Protein AF-A0A7S1SPG4-F1 (afdb_monomer)

Radius of gyration: 19.51 Å; Cα contacts (8 Å, |Δi|>4): 165; chains: 1; bounding box: 42×39×50 Å

Sequence (145 aa):
GVLGVSCPYGDEYWMGERERGAFWWLKNAGYIAVGISSFEHFPSEIINPHDGRHVHYNPDDWPLYEALDGFLHCFRDPDYYLPKAVPRVLISESDFVSWETLGAKVLPPEEKKWDFLYVNNGNAWNDYNRNWTVAKECIKNMMDM

pLDDT: mean 87.14, std 7.64, range [57.88, 97.62]

Nearest PDB structures (foldseek):
  3stg-assembly1_D  TM=3.205E-01  e=9.014E-01  Neisseria meningitidis MC58
  1xjg-assembly1_A  TM=4.300E-01  e=6.138E+00  Thermotoga maritima
  7qw4-assembly18_R  TM=1.976E-01  e=1.530E+00  Paracoccus denitrificans PD1222

Organism: NCBI:txid63592

Solvent-accessible surface area (backbone atoms only — not comparable to full-atom values): 8967 Å² total; per-residue (Å²): 101,79,42,81,45,46,60,70,69,52,83,54,64,77,55,21,54,48,52,54,50,49,50,54,52,42,44,74,72,66,31,47,35,35,35,35,42,76,42,89,44,32,80,27,65,47,83,57,90,68,58,86,68,41,37,80,82,45,68,80,49,51,65,57,60,59,66,26,69,25,35,34,24,69,64,93,61,50,78,81,43,44,60,87,88,40,51,70,46,88,44,71,100,60,88,90,62,59,53,73,80,71,66,60,72,87,69,78,89,69,82,85,86,68,97,74,86,83,92,68,94,54,61,71,51,43,34,58,78,66,40,39,74,59,50,52,55,53,50,51,58,63,70,77,106

Structure (mmCIF, N/CA/C/O backbone):
data_AF-A0A7S1SPG4-F1
#
_entry.id   AF-A0A7S1SPG4-F1
#
loop_
_atom_site.group_PDB
_atom_site.id
_atom_site.type_symbol
_atom_site.label_atom_id
_atom_site.label_alt_id
_atom_site.label_comp_id
_atom_site.label_asym_id
_atom_site.label_entity_id
_atom_site.label_seq_id
_atom_site.pdbx_PDB_ins_code
_atom_site.Cartn_x
_atom_site.Cartn_y
_atom_site.Cartn_z
_atom_site.occupancy
_atom_site.B_iso_or_equiv
_atom_site.auth_seq_id
_atom_site.auth_comp_id
_atom_site.auth_asym_id
_atom_site.auth_atom_id
_atom_site.pdbx_PDB_model_num
ATOM 1 N N . GLY A 1 1 ? 5.078 -20.141 -8.972 1.00 89.19 1 GLY A N 1
ATOM 2 C CA . GLY A 1 1 ? 4.650 -19.746 -7.613 1.00 89.19 1 GLY A CA 1
ATOM 3 C C . GLY A 1 1 ? 4.035 -18.362 -7.664 1.00 89.19 1 GLY A C 1
ATOM 4 O O . GLY A 1 1 ? 3.841 -17.859 -8.767 1.00 89.19 1 GLY A O 1
ATOM 5 N N . VAL A 1 2 ? 3.745 -17.755 -6.512 1.00 91.12 2 VAL A N 1
ATOM 6 C CA . VAL A 1 2 ? 3.252 -16.368 -6.421 1.00 91.12 2 VAL A CA 1
ATOM 7 C C . VAL A 1 2 ? 4.325 -15.499 -5.765 1.00 91.12 2 VAL A C 1
ATOM 9 O O . VAL A 1 2 ? 4.932 -15.922 -4.785 1.00 91.12 2 VAL A O 1
ATOM 12 N N . LEU A 1 3 ? 4.566 -14.319 -6.328 1.00 92.44 3 LEU A N 1
ATOM 13 C CA . LEU A 1 3 ? 5.427 -13.266 -5.799 1.00 92.44 3 LEU A CA 1
ATOM 14 C C . LEU A 1 3 ? 4.532 -12.118 -5.321 1.00 92.44 3 LEU A C 1
ATOM 16 O O . LEU A 1 3 ? 3.790 -11.560 -6.123 1.00 92.44 3 LEU A O 1
ATOM 20 N N . GLY A 1 4 ? 4.595 -11.774 -4.037 1.00 90.75 4 GLY A N 1
ATOM 21 C CA . GLY A 1 4 ? 3.934 -10.584 -3.496 1.00 90.75 4 GLY A CA 1
ATOM 22 C C . GLY A 1 4 ? 4.874 -9.380 -3.521 1.00 90.75 4 GLY A C 1
ATOM 23 O O . GLY A 1 4 ? 6.033 -9.513 -3.131 1.00 90.75 4 GLY A O 1
ATOM 24 N N . VAL A 1 5 ? 4.382 -8.221 -3.960 1.00 89.56 5 VAL A N 1
ATOM 25 C CA . VAL A 1 5 ? 5.111 -6.941 -3.948 1.00 89.56 5 VAL A CA 1
ATOM 26 C C . VAL A 1 5 ? 4.292 -5.927 -3.152 1.00 89.56 5 VAL A C 1
ATOM 28 O O . VAL A 1 5 ? 3.218 -5.540 -3.600 1.00 89.56 5 VAL A O 1
ATOM 31 N N . SER A 1 6 ? 4.758 -5.521 -1.968 1.00 85.44 6 SER A N 1
ATOM 32 C CA . SER A 1 6 ? 3.932 -4.784 -0.992 1.00 85.44 6 SER A CA 1
ATOM 33 C C . SER A 1 6 ? 4.456 -3.404 -0.581 1.00 85.44 6 SER A C 1
ATOM 35 O O . SER A 1 6 ? 3.820 -2.713 0.213 1.00 85.44 6 SER A O 1
ATOM 37 N N . CYS A 1 7 ? 5.620 -2.994 -1.077 1.00 79.62 7 CYS A N 1
ATOM 38 C CA . CYS A 1 7 ? 6.231 -1.706 -0.763 1.00 79.62 7 CYS A CA 1
ATOM 39 C C . CYS A 1 7 ? 7.114 -1.228 -1.923 1.00 79.62 7 CYS A C 1
ATOM 41 O O . CYS A 1 7 ? 7.470 -2.046 -2.780 1.00 79.62 7 CYS A O 1
ATOM 43 N N . PRO A 1 8 ? 7.497 0.065 -1.945 1.00 81.06 8 PRO A N 1
ATOM 44 C CA . PRO A 1 8 ? 8.525 0.539 -2.860 1.00 81.06 8 PRO A CA 1
ATOM 45 C C . PRO A 1 8 ? 9.821 -0.251 -2.669 1.00 81.06 8 PRO A C 1
ATOM 47 O O . PRO A 1 8 ? 10.106 -0.731 -1.564 1.00 81.06 8 PRO A O 1
ATOM 50 N N . TYR A 1 9 ? 10.597 -0.369 -3.742 1.00 79.69 9 TYR A N 1
ATOM 51 C CA . TYR A 1 9 ? 11.934 -0.946 -3.684 1.00 79.69 9 TYR A CA 1
ATOM 52 C C . TYR A 1 9 ? 12.862 -0.061 -2.845 1.00 79.69 9 TYR A C 1
ATOM 54 O O . TYR A 1 9 ? 12.645 1.145 -2.726 1.00 79.69 9 TYR A O 1
ATOM 62 N N . GLY A 1 10 ? 13.876 -0.661 -2.224 1.00 72.31 10 GLY A N 1
ATOM 63 C CA . GLY A 1 10 ? 14.791 0.064 -1.348 1.00 72.31 10 GLY A CA 1
ATOM 64 C C . GLY A 1 10 ? 15.531 1.195 -2.072 1.00 72.31 10 GLY A C 1
ATOM 65 O O . GLY A 1 10 ? 16.043 1.004 -3.176 1.00 72.31 10 GLY A O 1
ATOM 66 N N . ASP A 1 11 ? 15.653 2.352 -1.414 1.00 69.38 11 ASP A N 1
ATOM 67 C CA . ASP A 1 11 ? 16.362 3.524 -1.959 1.00 69.38 11 ASP A CA 1
ATOM 68 C C . ASP A 1 11 ? 17.889 3.349 -1.974 1.00 69.38 11 ASP A C 1
ATOM 70 O O . ASP A 1 11 ? 18.615 4.055 -2.677 1.00 69.38 11 ASP A O 1
ATOM 74 N N . GLU A 1 12 ? 18.413 2.393 -1.202 1.00 73.62 12 GLU A N 1
ATOM 75 C CA . GLU A 1 12 ? 19.820 2.018 -1.287 1.00 73.62 12 GLU A CA 1
ATOM 76 C C . GLU A 1 12 ? 20.086 1.361 -2.646 1.00 73.62 12 GLU A C 1
ATOM 78 O O . GLU A 1 12 ? 19.670 0.227 -2.875 1.00 73.62 12 GLU A O 1
ATOM 83 N N . TYR A 1 13 ? 20.821 2.054 -3.526 1.00 68.50 13 TYR A N 1
ATOM 84 C CA . TYR A 1 13 ? 21.059 1.658 -4.925 1.00 68.50 13 TYR A CA 1
ATOM 85 C C . TYR A 1 13 ? 21.307 0.151 -5.114 1.00 68.50 13 TYR A C 1
ATOM 87 O O . TYR A 1 13 ? 20.647 -0.508 -5.911 1.00 68.50 13 TYR A O 1
ATOM 95 N N . TRP A 1 14 ? 22.227 -0.432 -4.339 1.00 73.88 14 TRP A N 1
ATOM 96 C CA . TRP A 1 14 ? 22.564 -1.853 -4.463 1.00 73.88 14 TRP A CA 1
ATOM 97 C C . TRP A 1 14 ? 21.451 -2.803 -4.017 1.00 73.88 14 TRP A C 1
ATOM 99 O O . TRP A 1 14 ? 21.398 -3.929 -4.511 1.00 73.88 14 TRP A O 1
ATOM 109 N N . MET A 1 15 ? 20.609 -2.392 -3.069 1.00 78.31 15 MET A N 1
ATOM 110 C CA . MET A 1 15 ? 19.458 -3.178 -2.630 1.00 78.31 15 MET A CA 1
ATOM 111 C C . MET A 1 15 ? 18.323 -3.063 -3.645 1.00 78.31 15 MET A C 1
ATOM 113 O O . MET A 1 15 ? 17.875 -4.095 -4.139 1.00 78.31 15 MET A O 1
ATOM 117 N N . GLY A 1 16 ? 17.960 -1.843 -4.052 1.00 83.06 16 GLY A N 1
ATOM 118 C CA . GLY A 1 16 ? 16.894 -1.616 -5.028 1.00 83.06 16 GLY A CA 1
ATOM 119 C C . GLY A 1 16 ? 17.149 -2.331 -6.359 1.00 83.06 16 GLY A C 1
ATOM 120 O O . GLY A 1 16 ? 16.286 -3.056 -6.850 1.00 83.06 16 GLY A O 1
ATOM 121 N N . GLU A 1 17 ? 18.367 -2.245 -6.910 1.00 86.25 17 GLU A N 1
ATOM 122 C CA . GLU A 1 17 ? 18.705 -2.936 -8.166 1.00 86.25 17 GLU A CA 1
ATOM 123 C C . GLU A 1 17 ? 18.617 -4.462 -8.048 1.00 86.25 17 GLU A C 1
ATOM 125 O O . GLU A 1 17 ? 18.194 -5.153 -8.980 1.00 86.25 17 GLU A O 1
ATOM 130 N N . ARG A 1 18 ? 18.983 -5.015 -6.886 1.00 88.38 18 ARG A N 1
ATOM 131 C CA . ARG A 1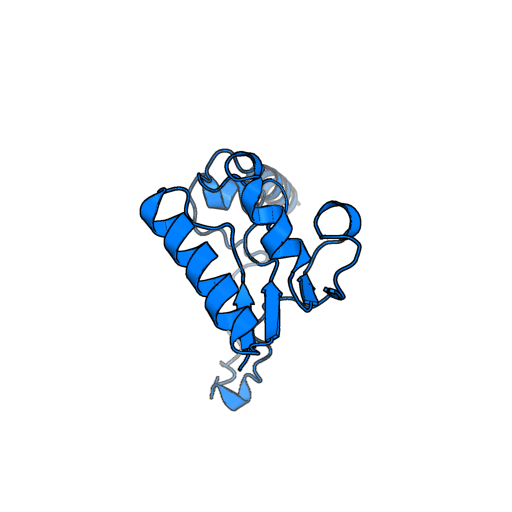 18 ? 18.848 -6.455 -6.633 1.00 88.38 18 ARG A CA 1
ATOM 132 C C . ARG A 1 18 ? 17.390 -6.873 -6.558 1.00 88.38 18 ARG A C 1
ATOM 134 O O . ARG A 1 18 ? 17.048 -7.922 -7.099 1.00 88.38 18 ARG A O 1
ATOM 141 N N . GLU A 1 19 ? 16.545 -6.084 -5.909 1.00 89.19 19 GLU A N 1
ATOM 142 C CA . GLU A 1 19 ? 15.119 -6.379 -5.784 1.00 89.19 19 GLU A CA 1
ATOM 143 C C . GLU A 1 19 ? 14.401 -6.276 -7.138 1.00 89.19 19 GLU A C 1
ATOM 145 O O . GLU A 1 19 ? 13.655 -7.189 -7.504 1.00 89.19 19 GLU A O 1
ATOM 150 N N . ARG A 1 20 ? 14.703 -5.244 -7.940 1.00 89.62 20 ARG A N 1
ATOM 151 C CA . ARG A 1 20 ? 14.209 -5.109 -9.324 1.00 89.62 20 ARG A CA 1
ATOM 152 C C . ARG A 1 20 ? 14.669 -6.266 -10.204 1.00 89.62 20 ARG A C 1
ATOM 154 O O . ARG A 1 20 ? 13.874 -6.864 -10.930 1.00 89.62 20 ARG A O 1
ATOM 161 N N . GLY A 1 21 ? 15.949 -6.626 -10.115 1.00 92.25 21 GLY A N 1
ATOM 162 C CA . GLY A 1 21 ? 16.505 -7.771 -10.832 1.00 92.25 21 GLY A CA 1
ATOM 163 C C . GLY A 1 21 ? 15.832 -9.087 -10.434 1.00 92.25 21 GLY A C 1
ATOM 164 O O . GLY A 1 21 ? 15.484 -9.893 -11.299 1.00 92.25 21 GLY A O 1
ATOM 165 N N . ALA A 1 22 ? 15.588 -9.289 -9.137 1.00 92.81 22 ALA A N 1
ATOM 166 C CA . ALA A 1 22 ? 14.886 -10.460 -8.624 1.00 92.81 2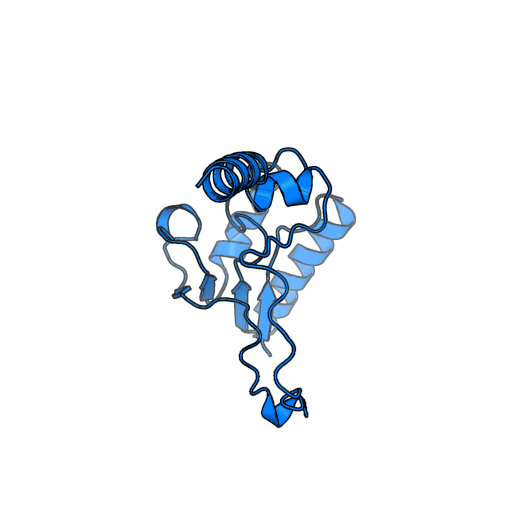2 ALA A CA 1
ATOM 167 C C . ALA A 1 22 ? 13.435 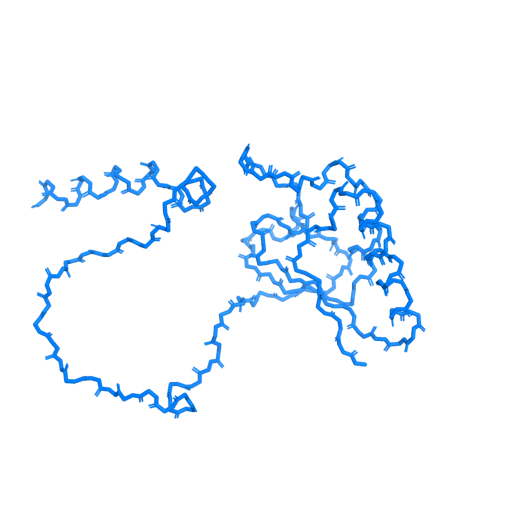-10.526 -9.120 1.00 92.81 22 ALA A C 1
ATOM 169 O O . ALA A 1 22 ? 12.988 -11.601 -9.523 1.00 92.81 22 ALA A O 1
ATOM 170 N N . PHE A 1 23 ? 12.723 -9.394 -9.153 1.00 94.50 23 PHE A N 1
ATOM 171 C CA . PHE A 1 23 ? 11.376 -9.314 -9.717 1.00 94.50 23 PHE A CA 1
ATOM 172 C C . PHE A 1 23 ? 11.347 -9.812 -11.164 1.00 94.50 23 PHE A C 1
ATOM 174 O O . PHE A 1 23 ? 10.604 -10.744 -11.478 1.00 94.50 23 PHE A O 1
ATOM 181 N N . TRP A 1 24 ? 12.196 -9.256 -12.034 1.00 94.62 24 TRP A N 1
ATOM 182 C CA . TRP A 1 24 ? 12.219 -9.638 -13.447 1.00 94.62 24 TRP A CA 1
ATOM 183 C C . TRP A 1 24 ? 12.656 -11.084 -13.656 1.00 94.62 24 TRP A C 1
ATOM 185 O O . TRP A 1 24 ? 12.080 -11.790 -14.484 1.00 94.62 24 TRP A O 1
ATOM 195 N N . TRP A 1 25 ? 13.634 -11.553 -12.880 1.00 96.50 25 TRP A N 1
ATOM 196 C CA . TRP A 1 25 ? 14.074 -12.942 -12.928 1.00 96.50 25 TRP A CA 1
ATOM 197 C C . TRP A 1 25 ? 12.942 -13.915 -12.566 1.00 96.50 25 TRP A C 1
ATOM 199 O O . TRP A 1 25 ? 12.697 -14.871 -13.305 1.00 96.50 25 TRP A O 1
ATOM 209 N N . LEU A 1 26 ? 12.204 -13.651 -11.483 1.00 96.38 26 LEU A N 1
ATOM 210 C CA . LEU A 1 26 ? 11.071 -14.480 -11.055 1.00 96.38 26 LEU A CA 1
ATOM 211 C C . LEU A 1 26 ? 9.897 -14.400 -12.035 1.00 96.38 26 LEU A C 1
ATOM 213 O O . LEU A 1 26 ? 9.300 -15.429 -12.362 1.00 96.38 26 LEU A O 1
ATOM 217 N N . LYS A 1 27 ? 9.594 -13.206 -12.550 1.00 94.62 27 LYS A N 1
ATOM 218 C CA . LYS A 1 27 ? 8.558 -13.006 -13.568 1.00 94.62 27 LYS A CA 1
ATOM 219 C C . LYS A 1 27 ? 8.869 -13.813 -14.830 1.00 94.62 27 LYS A C 1
ATOM 221 O O . LYS A 1 27 ? 8.022 -14.564 -15.308 1.00 94.62 27 LYS A O 1
ATOM 226 N N . ASN A 1 28 ? 10.108 -13.738 -15.319 1.00 96.44 28 ASN A N 1
ATOM 227 C CA . ASN A 1 28 ? 10.569 -14.514 -16.471 1.00 96.44 28 ASN A CA 1
ATOM 228 C C . ASN A 1 28 ? 10.574 -16.030 -16.201 1.00 96.44 28 ASN A C 1
ATOM 230 O O . ASN A 1 28 ? 10.361 -16.824 -17.113 1.00 96.44 28 ASN A O 1
ATOM 234 N N . ALA A 1 29 ? 10.761 -16.448 -14.946 1.00 97.31 29 ALA A N 1
ATOM 235 C CA . ALA A 1 29 ? 10.621 -17.842 -14.526 1.00 97.31 29 ALA A CA 1
ATOM 236 C C . ALA A 1 29 ? 9.153 -18.320 -14.415 1.00 97.31 29 ALA A C 1
ATOM 238 O O . ALA A 1 29 ? 8.912 -19.455 -14.001 1.00 97.31 29 ALA A O 1
ATOM 239 N N . GLY A 1 30 ? 8.170 -17.485 -14.773 1.00 97.06 30 GLY A N 1
ATOM 240 C CA . GLY A 1 30 ? 6.749 -17.841 -14.810 1.00 97.06 30 GLY A CA 1
ATOM 241 C C . GLY A 1 30 ? 6.017 -17.701 -13.472 1.00 97.06 30 GLY A C 1
ATOM 242 O O . GLY A 1 30 ? 4.980 -18.335 -13.272 1.00 97.06 30 GLY A O 1
ATOM 243 N N . TYR A 1 31 ? 6.545 -16.917 -12.527 1.00 97.62 31 TYR A N 1
ATOM 244 C CA . TYR A 1 31 ? 5.813 -16.581 -11.304 1.00 97.62 31 TYR A CA 1
ATOM 245 C C . TYR A 1 31 ? 4.723 -15.547 -11.587 1.00 97.62 31 TYR A C 1
ATOM 247 O O . TYR A 1 31 ? 4.925 -14.616 -12.363 1.00 97.62 31 TYR A O 1
ATOM 255 N N . ILE A 1 32 ? 3.590 -15.702 -10.900 1.00 96.88 32 ILE A N 1
ATOM 256 C CA . ILE A 1 32 ? 2.520 -14.703 -10.881 1.00 96.88 32 ILE A CA 1
ATOM 257 C C . ILE A 1 32 ? 2.927 -13.630 -9.873 1.00 96.88 32 ILE A C 1
ATOM 259 O O . ILE A 1 32 ? 3.112 -13.942 -8.697 1.00 96.88 32 ILE A O 1
ATOM 263 N N . ALA A 1 33 ? 3.086 -12.393 -10.321 1.00 95.81 33 ALA A N 1
ATOM 264 C CA . ALA A 1 33 ? 3.477 -11.264 -9.493 1.00 95.81 33 ALA A CA 1
ATOM 265 C C . ALA A 1 33 ? 2.245 -10.423 -9.139 1.00 95.81 33 ALA A C 1
ATOM 267 O O . ALA A 1 33 ? 1.584 -9.884 -10.023 1.00 95.81 33 ALA A O 1
ATOM 268 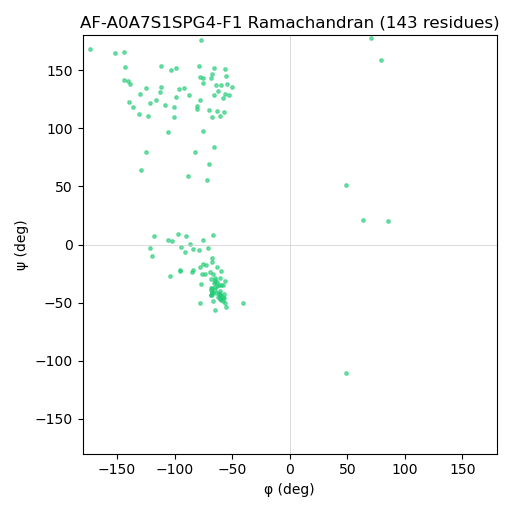N N . VAL A 1 34 ? 1.934 -10.318 -7.850 1.00 95.38 34 VAL A N 1
ATOM 269 C CA . VAL A 1 34 ? 0.769 -9.596 -7.331 1.00 95.38 34 VAL A CA 1
ATOM 270 C C . VAL A 1 34 ? 1.240 -8.427 -6.477 1.00 95.38 34 VAL A C 1
ATOM 272 O O . VAL A 1 34 ? 1.991 -8.614 -5.519 1.00 95.38 34 VAL A O 1
ATOM 275 N N . GLY A 1 35 ? 0.787 -7.224 -6.818 1.00 93.69 35 GLY A N 1
ATOM 276 C CA . GLY A 1 35 ? 0.978 -6.033 -6.003 1.00 93.69 35 GLY A CA 1
ATOM 277 C C . GLY A 1 35 ? 0.007 -6.001 -4.829 1.00 93.69 35 GLY A C 1
ATOM 278 O O . GLY A 1 35 ? -1.143 -6.421 -4.952 1.00 93.69 35 GLY A O 1
ATOM 279 N N . ILE A 1 36 ? 0.455 -5.488 -3.690 1.00 93.25 36 ILE A N 1
ATOM 280 C CA . ILE A 1 36 ? -0.327 -5.381 -2.461 1.00 93.25 36 ILE A CA 1
ATOM 281 C C . ILE A 1 36 ? -0.173 -3.957 -1.934 1.00 93.25 36 ILE A C 1
ATOM 283 O O . ILE A 1 36 ? 0.899 -3.552 -1.496 1.00 93.25 36 ILE A O 1
ATOM 287 N N . SER A 1 37 ? -1.249 -3.180 -1.958 1.00 90.25 37 SER A N 1
ATOM 288 C CA . SER A 1 37 ? -1.269 -1.851 -1.349 1.00 90.25 37 SER A CA 1
ATOM 289 C C . SER A 1 37 ? -1.527 -1.967 0.151 1.00 90.25 37 SER A C 1
ATOM 291 O O . SER A 1 37 ? -2.656 -1.787 0.610 1.00 90.25 37 SER A O 1
ATOM 293 N N . SER A 1 38 ? -0.476 -2.291 0.905 1.00 82.56 38 SER A N 1
ATOM 294 C CA . SER A 1 38 ? -0.499 -2.342 2.374 1.00 82.56 38 SER A CA 1
ATOM 295 C C . SER A 1 38 ? 0.486 -1.393 3.050 1.00 82.56 38 SER A C 1
ATOM 297 O O . SER A 1 38 ? 0.392 -1.163 4.258 1.00 82.56 38 SER A O 1
ATOM 299 N N . PHE A 1 39 ? 1.379 -0.780 2.273 1.00 84.56 39 PHE A N 1
ATOM 300 C CA . PHE A 1 39 ? 2.329 0.206 2.760 1.00 84.56 39 PHE A CA 1
ATOM 301 C C . PHE A 1 39 ? 1.941 1.629 2.338 1.00 84.56 39 PHE A C 1
ATOM 303 O O . PHE A 1 39 ? 2.240 2.071 1.230 1.00 84.56 39 PHE A O 1
ATOM 310 N N . GLU A 1 40 ? 1.269 2.348 3.238 1.00 87.62 40 GLU A N 1
ATOM 311 C CA . GLU A 1 40 ? 0.796 3.721 3.025 1.00 87.62 40 GLU A CA 1
ATOM 312 C C . GLU A 1 40 ? 0.048 3.917 1.691 1.00 87.62 40 GLU A C 1
ATOM 314 O O . GLU A 1 40 ? -1.062 3.416 1.520 1.00 87.62 40 GLU A O 1
ATOM 319 N N . HIS A 1 41 ? 0.649 4.657 0.756 1.00 86.94 41 HIS A N 1
ATOM 320 C CA . HIS A 1 41 ? 0.076 5.026 -0.535 1.00 86.94 41 HIS A CA 1
ATOM 321 C C . HIS A 1 41 ? 0.621 4.173 -1.691 1.00 86.94 41 HIS A C 1
ATOM 323 O O . HIS A 1 41 ? 0.248 4.399 -2.840 1.00 86.94 41 HIS A O 1
ATOM 329 N N . PHE A 1 42 ? 1.480 3.185 -1.411 1.00 88.44 42 PHE A N 1
ATOM 330 C CA . PHE A 1 42 ? 2.087 2.325 -2.427 1.00 88.44 42 PHE A CA 1
ATOM 331 C C . PHE A 1 42 ? 1.041 1.731 -3.394 1.00 88.44 42 PHE A C 1
ATOM 333 O O . PHE A 1 42 ? 0.004 1.220 -2.947 1.00 88.44 42 PHE A O 1
ATOM 340 N N . PRO A 1 43 ? 1.300 1.732 -4.715 1.00 88.75 43 PRO A N 1
ATOM 341 C CA . PRO A 1 43 ? 2.534 2.113 -5.408 1.00 88.75 43 PRO A CA 1
ATOM 342 C C . PRO A 1 43 ? 2.616 3.593 -5.794 1.00 88.75 43 PRO A C 1
ATOM 344 O O . PRO A 1 43 ? 3.528 3.976 -6.520 1.00 88.75 43 PRO A O 1
ATOM 347 N N . SER A 1 44 ? 1.676 4.431 -5.355 1.00 87.25 44 SER A N 1
ATOM 348 C CA . SER A 1 44 ? 1.759 5.863 -5.618 1.00 87.25 44 SER A CA 1
ATOM 349 C C . SER A 1 44 ? 2.775 6.540 -4.705 1.00 87.25 44 SER A C 1
ATOM 351 O O . SER A 1 44 ? 3.296 5.951 -3.757 1.00 87.25 44 SER A O 1
ATOM 353 N N . GLU A 1 45 ? 2.972 7.833 -4.945 1.00 86.94 45 GLU A N 1
ATOM 354 C CA . GLU A 1 45 ? 3.801 8.675 -4.100 1.00 86.94 45 GLU A CA 1
ATOM 355 C C . GLU A 1 45 ? 3.395 8.601 -2.624 1.00 86.94 45 GLU A C 1
ATOM 357 O O . GLU A 1 45 ? 2.230 8.799 -2.265 1.00 86.94 45 GLU A O 1
ATOM 362 N N . ILE A 1 46 ? 4.388 8.336 -1.780 1.00 87.00 46 ILE A N 1
ATOM 363 C CA . ILE A 1 46 ? 4.260 8.376 -0.332 1.00 87.00 46 ILE A CA 1
ATOM 364 C C . ILE A 1 46 ? 4.352 9.833 0.113 1.00 87.00 46 ILE A C 1
ATOM 366 O O . ILE A 1 46 ? 5.371 10.483 -0.060 1.00 87.00 46 ILE A O 1
ATOM 370 N N . ILE A 1 47 ? 3.281 10.362 0.697 1.00 89.25 47 ILE A N 1
ATOM 371 C CA . ILE A 1 47 ? 3.230 11.769 1.132 1.00 89.25 47 ILE A CA 1
ATOM 372 C C . ILE A 1 47 ? 3.601 11.970 2.606 1.00 89.25 47 ILE A C 1
ATOM 374 O O . ILE A 1 47 ? 3.624 13.107 3.083 1.00 89.25 47 ILE A O 1
ATOM 378 N N . ASN A 1 48 ? 3.872 10.886 3.337 1.00 90.75 48 ASN A N 1
ATOM 379 C CA . ASN A 1 48 ? 4.311 10.957 4.721 1.00 90.75 48 ASN A CA 1
ATOM 380 C C . ASN A 1 48 ? 5.739 11.526 4.783 1.00 90.75 48 ASN A C 1
ATOM 382 O O . ASN A 1 48 ? 6.667 10.869 4.317 1.00 90.75 48 ASN A O 1
ATOM 386 N N . PRO A 1 49 ? 5.958 12.710 5.387 1.00 90.44 49 PRO A N 1
ATOM 387 C CA . PRO A 1 49 ? 7.281 13.337 5.448 1.00 90.44 49 PRO A CA 1
ATOM 388 C C . PRO A 1 49 ? 8.250 12.615 6.398 1.00 90.44 49 PRO A C 1
ATOM 390 O O . PRO A 1 49 ? 9.389 13.047 6.572 1.00 90.44 49 PRO A O 1
ATOM 393 N N . HIS A 1 50 ? 7.780 11.569 7.079 1.00 90.31 50 HIS A N 1
ATOM 394 C CA . HIS A 1 50 ? 8.563 10.746 7.990 1.00 90.31 50 HIS A CA 1
ATOM 395 C C . HIS A 1 50 ? 8.908 9.372 7.402 1.00 90.31 50 HIS A C 1
ATOM 397 O O . HIS A 1 50 ? 9.487 8.558 8.122 1.00 90.31 50 HIS A O 1
ATOM 403 N N . ASP A 1 51 ? 8.556 9.099 6.141 1.00 86.31 51 ASP A N 1
ATOM 404 C CA . ASP A 1 51 ? 9.064 7.942 5.401 1.00 86.31 51 ASP A CA 1
ATOM 405 C C . ASP A 1 51 ? 10.213 8.369 4.479 1.00 86.31 51 ASP A C 1
ATOM 407 O O . ASP A 1 51 ? 10.298 9.521 4.073 1.00 86.31 51 ASP A O 1
ATOM 411 N N . GLY A 1 52 ? 11.136 7.452 4.195 1.00 79.12 52 GLY A N 1
ATOM 412 C CA . GLY A 1 52 ? 12.222 7.687 3.240 1.00 79.12 52 GLY A CA 1
ATOM 413 C C . GLY A 1 52 ? 11.900 7.177 1.836 1.00 79.12 52 GLY A C 1
ATOM 414 O O . GLY A 1 52 ? 12.471 7.672 0.870 1.00 79.12 52 GLY A O 1
ATOM 415 N N . ARG A 1 53 ? 10.957 6.230 1.726 1.00 74.94 53 ARG A N 1
ATOM 416 C CA . ARG A 1 53 ? 10.709 5.414 0.530 1.00 74.94 53 ARG A CA 1
ATOM 417 C C . ARG A 1 53 ? 9.735 6.080 -0.427 1.00 74.94 53 ARG A C 1
ATOM 419 O O . ARG A 1 53 ? 8.664 5.555 -0.730 1.00 74.94 53 ARG A O 1
ATOM 426 N N . HIS A 1 54 ? 10.089 7.269 -0.884 1.00 72.56 54 HIS A N 1
ATOM 427 C CA . HIS A 1 54 ? 9.258 8.009 -1.818 1.00 72.56 54 HIS A CA 1
ATOM 428 C C . HIS A 1 54 ? 9.406 7.474 -3.246 1.00 72.56 54 HIS A C 1
ATOM 430 O O . HIS A 1 54 ? 10.498 7.442 -3.812 1.00 72.56 54 HIS A O 1
ATOM 436 N N . VAL A 1 55 ? 8.282 7.102 -3.861 1.00 71.50 55 VAL A N 1
ATOM 437 C CA . VAL A 1 55 ? 8.252 6.488 -5.197 1.00 71.50 55 VAL A CA 1
ATOM 438 C C . VAL A 1 55 ? 8.791 7.432 -6.276 1.00 71.50 55 VAL A C 1
ATOM 440 O O . VAL A 1 55 ? 9.432 6.972 -7.218 1.00 71.50 55 VAL A O 1
ATOM 443 N N . HIS A 1 56 ? 8.609 8.751 -6.143 1.00 72.81 56 HIS A N 1
ATOM 444 C CA . HIS A 1 56 ? 9.128 9.716 -7.118 1.00 72.81 56 HIS A CA 1
ATOM 445 C C . HIS A 1 56 ? 10.661 9.736 -7.236 1.00 72.81 56 HIS A C 1
ATOM 447 O O . HIS A 1 56 ? 11.170 10.212 -8.252 1.00 72.81 56 HIS A O 1
ATOM 453 N N . TYR A 1 57 ? 11.403 9.224 -6.246 1.00 68.56 57 TYR A N 1
ATOM 454 C CA . TYR A 1 57 ? 12.854 9.057 -6.367 1.00 68.56 57 TYR A CA 1
ATOM 455 C C . TYR A 1 57 ? 13.247 7.868 -7.254 1.00 68.56 57 TYR A C 1
ATOM 457 O O . TYR A 1 57 ? 14.373 7.839 -7.746 1.00 68.56 57 TYR A O 1
ATOM 465 N N . ASN A 1 58 ? 12.320 6.943 -7.524 1.00 72.88 58 ASN A N 1
ATOM 466 C CA . ASN A 1 58 ? 12.549 5.721 -8.294 1.00 72.88 58 ASN A CA 1
ATOM 467 C C . ASN A 1 58 ? 11.496 5.559 -9.415 1.00 72.88 58 ASN A C 1
ATOM 469 O O . ASN A 1 58 ? 10.716 4.604 -9.406 1.00 72.88 58 ASN A O 1
ATOM 473 N N . PRO A 1 59 ? 11.446 6.464 -10.414 1.00 77.25 59 PRO A N 1
ATOM 474 C CA . PRO A 1 59 ? 10.472 6.379 -11.511 1.00 77.25 59 PRO A CA 1
ATOM 475 C C . PRO A 1 59 ? 10.582 5.078 -12.326 1.00 77.25 59 PRO A C 1
ATOM 477 O O . PRO A 1 59 ? 9.601 4.644 -12.931 1.00 77.25 59 PRO A O 1
ATOM 480 N N . ASP A 1 60 ? 11.750 4.433 -12.299 1.00 79.25 60 ASP A N 1
ATOM 481 C CA . ASP A 1 60 ? 12.019 3.148 -12.952 1.00 79.25 60 ASP A CA 1
ATOM 482 C C . ASP A 1 60 ? 11.244 1.972 -12.329 1.00 79.25 60 ASP A C 1
ATOM 484 O O . ASP A 1 60 ? 11.167 0.895 -12.925 1.00 79.25 60 ASP A O 1
ATOM 488 N N . ASP A 1 61 ? 10.616 2.171 -11.166 1.00 85.81 61 ASP A N 1
ATOM 489 C CA . ASP A 1 61 ? 9.762 1.167 -10.534 1.00 85.81 61 ASP A CA 1
ATOM 490 C C . ASP A 1 61 ? 8.386 1.064 -11.207 1.00 85.81 61 ASP A C 1
ATOM 492 O O . ASP A 1 61 ? 7.741 0.015 -11.160 1.00 85.81 61 ASP A O 1
ATOM 496 N N . TRP A 1 62 ? 7.918 2.128 -11.868 1.00 88.12 62 TRP A N 1
ATOM 497 C CA . TRP A 1 62 ? 6.580 2.149 -12.461 1.00 88.12 62 TRP A CA 1
ATOM 498 C C . TRP A 1 62 ? 6.367 1.067 -13.536 1.00 88.12 62 TRP A C 1
ATOM 500 O O . TRP A 1 62 ? 5.359 0.359 -13.464 1.00 88.12 62 TRP A O 1
ATOM 510 N N . PRO A 1 63 ? 7.318 0.825 -14.464 1.00 90.56 63 PRO A N 1
ATOM 511 C CA . PRO A 1 63 ? 7.258 -0.325 -15.365 1.00 90.56 63 PRO A CA 1
ATOM 512 C C . PRO A 1 63 ? 7.163 -1.686 -14.658 1.00 90.56 63 PRO A C 1
ATOM 514 O O . PRO A 1 63 ? 6.543 -2.602 -15.197 1.00 90.56 63 PRO A O 1
ATOM 517 N N . LEU A 1 64 ? 7.750 -1.849 -13.461 1.00 91.25 64 LEU A N 1
ATOM 518 C CA . LEU A 1 64 ? 7.575 -3.079 -12.678 1.00 91.25 64 LEU A CA 1
ATOM 519 C C . LEU A 1 64 ? 6.136 -3.197 -12.173 1.00 91.25 64 LEU A C 1
ATOM 521 O O . LEU A 1 64 ? 5.543 -4.271 -12.271 1.00 91.25 64 LEU A O 1
ATOM 525 N N . TYR A 1 65 ? 5.558 -2.102 -11.674 1.00 91.75 65 TYR A N 1
ATOM 526 C CA . TYR A 1 65 ? 4.174 -2.099 -11.200 1.00 91.75 65 TYR A CA 1
ATOM 527 C C . TYR A 1 65 ? 3.174 -2.351 -12.335 1.00 91.75 65 TYR A C 1
ATOM 529 O O . TYR A 1 65 ? 2.195 -3.069 -12.143 1.00 91.75 65 TYR A O 1
ATOM 537 N N . GLU A 1 66 ? 3.437 -1.826 -13.533 1.00 93.25 66 GLU A N 1
ATOM 538 C CA . GLU A 1 66 ? 2.661 -2.120 -14.746 1.00 93.25 66 GLU A CA 1
ATOM 539 C C . GLU A 1 66 ? 2.793 -3.579 -15.206 1.00 93.25 66 GLU A C 1
ATOM 541 O O . GLU A 1 66 ? 1.886 -4.103 -15.852 1.00 93.25 66 GLU A O 1
ATOM 546 N N . ALA A 1 67 ? 3.892 -4.252 -14.856 1.00 94.12 67 ALA A N 1
ATOM 547 C CA . ALA A 1 67 ? 4.137 -5.655 -15.181 1.00 94.12 67 ALA A CA 1
ATOM 548 C C . ALA A 1 67 ? 3.552 -6.649 -14.159 1.00 94.12 67 ALA A C 1
ATOM 550 O O . ALA A 1 67 ? 3.711 -7.867 -14.319 1.00 94.12 67 ALA A O 1
ATOM 551 N N . LEU A 1 68 ? 2.884 -6.169 -13.108 1.00 95.00 68 LEU A N 1
ATOM 552 C CA . LEU A 1 68 ? 2.168 -7.022 -12.161 1.00 95.00 68 LEU A CA 1
ATOM 553 C C . LEU A 1 68 ? 0.949 -7.678 -12.828 1.00 95.00 68 LEU A C 1
ATOM 555 O O . LEU A 1 68 ? 0.260 -7.078 -13.647 1.00 95.00 68 LEU A O 1
ATOM 559 N N . ASP A 1 69 ? 0.672 -8.929 -12.460 1.00 96.31 69 ASP A N 1
ATOM 560 C CA . ASP A 1 69 ? -0.486 -9.691 -12.955 1.00 96.31 69 ASP A CA 1
ATOM 561 C C . ASP A 1 69 ? -1.791 -9.281 -12.265 1.00 96.31 69 ASP A C 1
ATOM 563 O O . ASP A 1 69 ? -2.883 -9.549 -12.769 1.00 96.31 69 ASP A O 1
ATOM 567 N N . GLY A 1 70 ? -1.685 -8.639 -11.104 1.00 95.25 70 GLY A N 1
ATOM 568 C CA . GLY A 1 70 ? -2.823 -8.057 -10.419 1.00 95.25 70 GLY A CA 1
ATOM 569 C C . GLY A 1 70 ? -2.435 -7.237 -9.194 1.00 95.25 70 GLY A C 1
ATOM 570 O O . GLY A 1 70 ? -1.304 -7.317 -8.718 1.00 95.25 70 GLY A O 1
ATOM 571 N N . PHE A 1 71 ? -3.395 -6.477 -8.673 1.00 94.69 71 PHE A N 1
ATOM 572 C CA . PHE A 1 71 ? -3.265 -5.681 -7.453 1.00 94.69 71 PHE A CA 1
ATOM 573 C C . PHE A 1 71 ? -4.353 -6.004 -6.423 1.00 94.69 71 PHE A C 1
ATOM 575 O O . PHE A 1 71 ? -5.544 -6.036 -6.740 1.00 94.69 71 PHE A O 1
ATOM 582 N N . LEU A 1 72 ? -3.939 -6.161 -5.168 1.00 93.81 72 LEU A N 1
ATOM 583 C CA . LEU A 1 72 ? -4.801 -6.157 -3.989 1.00 93.81 72 LEU A CA 1
ATOM 584 C C . LEU A 1 72 ? -4.727 -4.768 -3.353 1.00 93.81 72 LEU A C 1
ATOM 586 O O . LEU A 1 72 ? -3.626 -4.279 -3.098 1.00 93.81 72 LEU A O 1
ATOM 590 N N . HIS A 1 73 ? 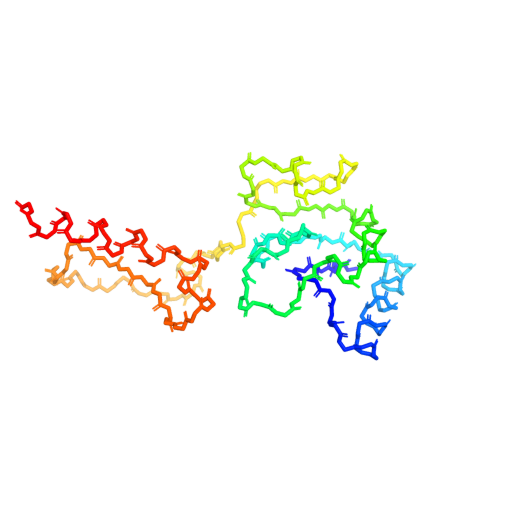-5.863 -4.114 -3.110 1.00 93.19 73 HIS A N 1
ATOM 591 C CA . HIS A 1 73 ? -5.860 -2.758 -2.553 1.00 93.19 73 HIS A CA 1
ATOM 592 C C . HIS A 1 73 ? -7.004 -2.470 -1.583 1.00 93.19 73 HIS A C 1
ATOM 594 O O . HIS A 1 73 ? -8.022 -3.156 -1.566 1.00 93.19 73 HIS A O 1
ATOM 600 N N . CYS A 1 74 ? -6.852 -1.365 -0.846 1.00 91.25 74 CYS A N 1
ATOM 601 C CA . CYS A 1 74 ? -7.883 -0.757 0.005 1.00 91.25 74 CYS A CA 1
ATOM 602 C C . CYS A 1 74 ? -8.267 0.669 -0.423 1.00 91.25 74 CYS A C 1
ATOM 604 O O . CYS A 1 74 ? -8.999 1.355 0.291 1.00 91.25 74 CYS A O 1
ATOM 606 N N . PHE A 1 75 ? -7.762 1.151 -1.563 1.00 91.31 75 PHE A N 1
ATOM 607 C CA . PHE A 1 75 ? -8.049 2.510 -2.022 1.00 91.31 75 PHE A CA 1
ATOM 608 C C . PHE A 1 75 ? -9.525 2.722 -2.345 1.00 91.31 75 PHE A C 1
ATOM 610 O O . PHE A 1 75 ? -10.151 1.904 -3.020 1.00 91.31 75 PHE A O 1
ATOM 617 N N . ARG A 1 76 ? -10.046 3.873 -1.908 1.00 90.25 76 ARG A N 1
ATOM 618 C CA . ARG A 1 76 ? -11.380 4.356 -2.284 1.00 90.25 76 ARG A CA 1
ATOM 619 C C . ARG A 1 76 ? -11.454 4.735 -3.762 1.00 90.25 76 ARG A C 1
ATOM 621 O O . ARG A 1 76 ? -12.477 4.490 -4.386 1.00 90.25 76 ARG A O 1
ATOM 628 N N . ASP A 1 77 ? -10.380 5.321 -4.286 1.00 91.88 77 ASP A N 1
ATOM 629 C CA . ASP A 1 77 ? -10.244 5.713 -5.690 1.00 91.88 77 ASP A CA 1
ATOM 630 C C . ASP A 1 77 ? -8.975 5.085 -6.290 1.00 91.88 77 ASP A C 1
ATOM 632 O O . ASP A 1 77 ? -7.929 5.728 -6.348 1.00 91.88 77 ASP A O 1
ATOM 636 N N . PRO A 1 78 ? -9.009 3.799 -6.677 1.00 92.06 78 PRO A N 1
ATOM 637 C CA . PRO A 1 78 ? -7.814 3.088 -7.120 1.00 92.06 78 PRO A CA 1
ATOM 638 C C . PRO A 1 78 ? -7.232 3.597 -8.445 1.00 92.06 78 PRO A C 1
ATOM 640 O O . PRO A 1 78 ? -6.096 3.251 -8.753 1.00 92.06 78 PRO A O 1
ATOM 643 N N . ASP A 1 79 ? -7.965 4.385 -9.238 1.00 91.50 79 ASP A N 1
ATOM 644 C CA . ASP A 1 79 ? -7.464 4.955 -10.500 1.00 91.50 79 ASP A CA 1
ATOM 645 C C . ASP A 1 79 ? -6.397 6.024 -10.293 1.00 91.50 79 ASP A C 1
ATOM 647 O O . ASP A 1 79 ? -5.586 6.268 -11.187 1.00 91.50 79 ASP A O 1
ATOM 651 N N . TYR A 1 80 ? -6.392 6.639 -9.113 1.00 89.62 80 TYR A N 1
ATOM 652 C CA . TYR A 1 80 ? -5.379 7.605 -8.726 1.00 89.62 80 TYR A CA 1
ATOM 653 C C . TYR A 1 80 ? -4.057 6.934 -8.325 1.00 89.62 80 TYR A C 1
ATOM 655 O O . TYR A 1 80 ? -2.987 7.486 -8.566 1.00 89.62 80 TYR A O 1
ATOM 663 N N . TYR A 1 81 ? -4.129 5.744 -7.719 1.00 89.62 81 TYR A N 1
ATOM 664 C CA . TYR A 1 81 ? -2.983 5.107 -7.061 1.00 89.62 81 TYR A CA 1
ATOM 665 C C . TYR A 1 81 ? -2.366 3.952 -7.856 1.00 89.62 81 TYR A C 1
ATOM 667 O O . TYR A 1 81 ? -1.189 3.657 -7.669 1.00 89.62 81 TYR A O 1
ATOM 675 N N . LEU A 1 82 ? -3.144 3.268 -8.701 1.00 92.44 82 LEU A N 1
ATOM 676 C CA . LEU A 1 82 ? -2.736 2.017 -9.345 1.00 92.44 82 LEU A CA 1
ATOM 677 C C . LEU A 1 82 ? -2.546 2.163 -10.862 1.00 92.44 82 LEU A C 1
ATOM 679 O O . LEU A 1 82 ? -3.239 2.958 -11.503 1.00 92.44 82 LEU A O 1
ATOM 683 N N . PRO A 1 83 ? -1.689 1.327 -11.475 1.00 91.00 83 PRO A N 1
ATOM 684 C CA . PRO A 1 83 ? -1.613 1.204 -12.925 1.00 91.00 83 PRO A CA 1
ATOM 685 C C . PRO A 1 83 ? -2.968 0.843 -13.553 1.00 91.00 83 PRO A C 1
ATOM 687 O O . PRO A 1 83 ? -3.620 -0.126 -13.164 1.00 91.00 83 PRO A O 1
ATOM 690 N N . LYS A 1 84 ? -3.387 1.602 -14.572 1.00 88.12 84 LYS A N 1
ATOM 691 C CA . LYS A 1 84 ? -4.748 1.516 -15.142 1.00 88.12 84 LYS A CA 1
ATOM 692 C C . LYS A 1 84 ? -5.075 0.181 -15.818 1.00 88.12 84 LYS A C 1
ATOM 694 O O . LYS A 1 84 ? -6.238 -0.207 -15.862 1.00 88.12 84 LYS A O 1
ATOM 699 N N . ALA A 1 85 ? -4.072 -0.485 -16.388 1.00 88.62 85 ALA A N 1
ATOM 700 C CA . ALA A 1 85 ? -4.249 -1.710 -17.169 1.00 88.62 85 ALA A CA 1
ATOM 701 C C . ALA A 1 85 ? -4.138 -2.998 -16.334 1.00 88.62 85 ALA A C 1
ATOM 703 O O . ALA A 1 85 ? -4.398 -4.080 -16.858 1.00 88.62 85 ALA A O 1
ATOM 704 N N . VAL A 1 86 ? -3.764 -2.898 -15.054 1.00 93.56 86 VAL A N 1
ATOM 705 C CA . VAL A 1 86 ? -3.534 -4.066 -14.198 1.00 93.56 86 VAL A CA 1
ATOM 706 C C . VAL A 1 86 ? -4.852 -4.489 -13.533 1.00 93.56 86 VAL A C 1
ATOM 708 O O . VAL A 1 86 ? -5.528 -3.649 -12.928 1.00 93.56 86 VAL A O 1
ATOM 711 N N . PRO A 1 87 ? -5.253 -5.775 -13.619 1.00 95.69 87 PRO A N 1
ATOM 712 C CA . PRO A 1 87 ? -6.412 -6.285 -12.892 1.00 95.69 87 PRO A CA 1
ATOM 713 C C . PRO A 1 87 ? -6.290 -6.000 -11.396 1.00 95.69 87 PRO A C 1
ATOM 715 O O . PRO A 1 87 ? -5.228 -6.171 -10.806 1.00 95.69 87 PRO A O 1
ATOM 718 N N . ARG A 1 88 ? -7.374 -5.583 -10.747 1.00 94.44 88 ARG A N 1
ATOM 719 C CA . ARG A 1 88 ? -7.332 -5.213 -9.328 1.00 94.44 88 ARG A CA 1
ATOM 720 C C . ARG A 1 88 ? -8.582 -5.631 -8.589 1.00 94.44 88 ARG A C 1
ATOM 722 O O . ARG A 1 88 ? -9.658 -5.731 -9.179 1.00 94.44 88 ARG A O 1
ATOM 729 N N . VAL A 1 89 ? -8.425 -5.856 -7.293 1.00 95.00 89 VAL A N 1
ATOM 730 C CA . VAL A 1 89 ? -9.513 -6.224 -6.395 1.00 95.00 89 VAL A CA 1
ATOM 731 C C . VAL A 1 89 ? -9.360 -5.514 -5.054 1.00 95.00 89 VAL A C 1
ATOM 733 O O . VAL A 1 89 ? -8.257 -5.374 -4.518 1.00 95.00 89 VAL A O 1
ATOM 736 N N . LEU A 1 90 ? -10.495 -5.070 -4.514 1.00 93.38 90 LEU A N 1
ATOM 737 C CA . LEU A 1 90 ? -10.575 -4.485 -3.184 1.00 93.38 90 LEU A CA 1
ATOM 738 C C . LEU A 1 90 ? -10.484 -5.607 -2.139 1.00 93.38 90 LEU A C 1
ATOM 740 O O . LEU A 1 90 ? -11.477 -6.279 -1.861 1.00 93.38 90 LEU A O 1
ATOM 744 N N . ILE A 1 91 ? -9.291 -5.823 -1.589 1.00 89.81 91 ILE A N 1
ATOM 745 C CA . ILE A 1 91 ? -9.013 -6.812 -0.544 1.00 89.81 91 ILE A CA 1
ATOM 746 C C . ILE A 1 91 ? -8.055 -6.172 0.452 1.00 89.81 91 ILE A C 1
ATOM 748 O O . ILE A 1 91 ? -6.955 -5.764 0.085 1.00 89.81 91 ILE A O 1
ATOM 752 N N . SER A 1 92 ? -8.459 -6.122 1.721 1.00 81.81 92 SER A N 1
ATOM 753 C CA . SER A 1 92 ? -7.549 -5.736 2.795 1.00 81.81 92 SER A CA 1
ATOM 754 C C . SER A 1 92 ? -6.580 -6.856 3.118 1.00 81.81 92 SER A C 1
ATOM 756 O O . SER A 1 92 ? -7.012 -7.999 3.252 1.00 81.81 92 SER A O 1
ATOM 758 N N . GLU A 1 93 ? -5.313 -6.521 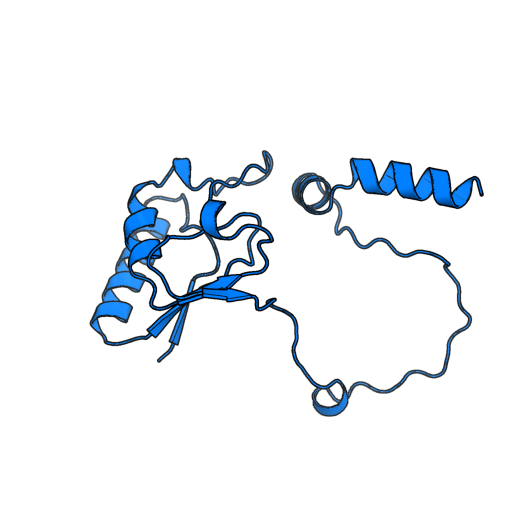3.356 1.00 76.00 93 GLU A N 1
ATOM 759 C CA . GLU A 1 93 ? -4.372 -7.394 4.067 1.00 76.00 93 GLU A CA 1
ATOM 760 C C . GLU A 1 93 ? -4.781 -7.466 5.547 1.00 76.00 93 GLU A C 1
ATOM 762 O O . GLU A 1 93 ? -4.179 -6.873 6.435 1.00 76.00 93 GLU A O 1
ATOM 767 N N . SER A 1 94 ? -5.916 -8.112 5.788 1.00 72.75 94 SER A N 1
ATOM 768 C CA . SER A 1 94 ? -6.408 -8.441 7.113 1.00 72.75 94 SER A CA 1
ATOM 769 C C . SER A 1 94 ? -6.143 -9.915 7.352 1.00 72.75 94 SER A C 1
ATOM 771 O O . SER A 1 94 ? -6.154 -10.718 6.414 1.00 72.75 94 SER A O 1
ATOM 773 N N . ASP A 1 95 ? -5.943 -10.270 8.614 1.00 67.88 95 ASP A N 1
ATOM 774 C CA . ASP A 1 95 ? -5.894 -11.655 9.045 1.00 67.88 95 ASP A CA 1
ATOM 775 C C . ASP A 1 95 ? -7.282 -12.284 8.841 1.00 67.88 95 ASP A C 1
ATOM 777 O O . ASP A 1 95 ? -8.102 -12.349 9.757 1.00 67.88 95 ASP A O 1
ATOM 781 N N . PHE A 1 96 ? -7.567 -12.754 7.621 1.00 71.12 96 PHE A N 1
ATOM 782 C CA . PHE A 1 96 ? -8.734 -13.580 7.298 1.00 71.12 96 PHE A CA 1
ATOM 783 C C . PHE A 1 96 ? -8.558 -14.985 7.881 1.00 71.12 96 PHE A C 1
ATOM 785 O O . PHE A 1 96 ? -8.587 -15.994 7.177 1.00 71.12 96 PHE A O 1
ATOM 792 N N . VAL A 1 97 ? -8.331 -15.051 9.186 1.00 78.19 97 VAL A N 1
ATOM 793 C CA . VAL A 1 97 ? -8.132 -16.282 9.926 1.00 78.19 97 VAL A CA 1
ATOM 794 C C . VAL A 1 97 ? -9.302 -16.476 10.872 1.00 78.19 97 VAL A C 1
ATOM 796 O O . VAL A 1 97 ? -9.718 -15.579 11.606 1.00 78.19 97 VAL A O 1
ATOM 799 N N . SER A 1 98 ? -9.863 -17.677 10.836 1.00 82.56 98 SER A N 1
ATOM 800 C CA . SER A 1 98 ? -10.853 -18.083 11.820 1.00 82.56 98 SER A CA 1
ATOM 801 C C . SER A 1 98 ? -10.166 -18.151 13.188 1.00 82.56 98 SER A C 1
ATOM 803 O O . SER A 1 98 ? -9.116 -18.783 13.344 1.00 82.56 98 SER A O 1
ATOM 805 N N . TRP A 1 99 ? -10.751 -17.493 14.188 1.00 80.38 99 TRP A N 1
ATOM 806 C CA . TRP A 1 99 ? -10.229 -17.491 15.556 1.00 80.38 99 TRP A CA 1
ATOM 807 C C . TRP A 1 99 ? -10.177 -18.917 16.133 1.00 80.38 99 TRP A C 1
ATOM 809 O O . TRP A 1 99 ? -9.286 -19.235 16.921 1.00 80.38 99 TRP A O 1
ATOM 819 N N . GLU A 1 100 ? -11.069 -19.798 15.669 1.00 81.69 100 GLU A N 1
ATOM 820 C CA . GLU A 1 100 ? -11.071 -21.229 15.968 1.00 81.69 100 GLU A CA 1
ATOM 821 C C . GLU A 1 100 ? -9.784 -21.905 15.476 1.00 81.69 100 GLU A C 1
ATOM 823 O O . GLU A 1 100 ? -9.186 -22.702 16.199 1.00 81.69 100 GLU A O 1
ATOM 828 N N . THR A 1 101 ? -9.312 -21.544 14.278 1.00 83.00 101 THR A N 1
ATOM 829 C CA . THR A 1 101 ? -8.065 -22.072 13.693 1.00 83.00 101 THR A CA 1
ATOM 830 C C . THR A 1 101 ? -6.830 -21.653 14.494 1.00 83.00 101 THR A C 1
ATOM 832 O O . THR A 1 101 ? -5.875 -22.418 14.604 1.00 83.00 101 THR A O 1
ATOM 835 N N . LEU A 1 102 ? -6.853 -20.461 15.097 1.00 80.31 102 LEU A N 1
ATOM 836 C CA . LEU A 1 102 ? -5.772 -19.968 15.957 1.00 80.31 102 LEU A CA 1
ATOM 837 C C . LEU A 1 102 ? -5.794 -20.566 17.373 1.00 80.31 102 LEU A C 1
ATOM 839 O O . LEU A 1 102 ? -4.914 -20.266 18.179 1.00 80.31 102 LEU A O 1
ATOM 843 N N . GLY A 1 103 ? -6.805 -21.375 17.711 1.00 82.75 103 GLY A N 1
ATOM 844 C CA . GLY A 1 103 ? -7.006 -21.862 19.075 1.00 82.75 103 GLY A CA 1
ATOM 845 C C . GLY A 1 103 ? -7.306 -20.738 20.071 1.00 82.75 103 GLY A C 1
ATOM 846 O O . GLY A 1 103 ? -7.094 -20.911 21.277 1.00 82.75 103 GLY A O 1
ATOM 847 N N . ALA A 1 104 ? -7.778 -19.585 19.583 1.00 81.19 104 ALA A N 1
ATOM 848 C CA . ALA A 1 1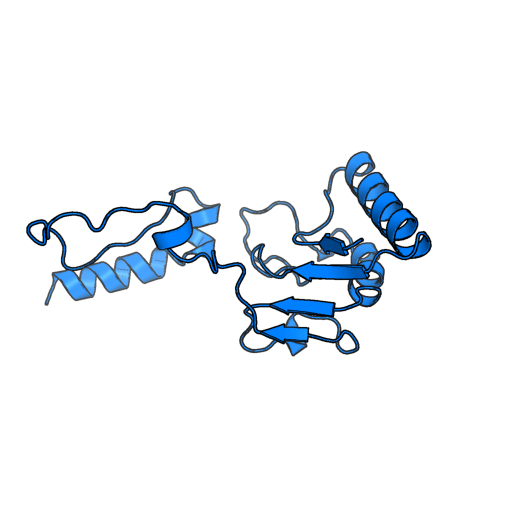04 ? -8.174 -18.482 20.437 1.00 81.19 104 ALA A CA 1
ATOM 849 C C . ALA A 1 104 ? -9.340 -18.936 21.322 1.00 81.19 104 ALA A C 1
ATOM 851 O O . ALA A 1 104 ? -10.307 -19.544 20.863 1.00 81.19 104 ALA A O 1
ATOM 852 N N . LYS A 1 105 ? -9.239 -18.662 22.621 1.00 81.62 105 LYS A N 1
ATOM 853 C CA . LYS A 1 105 ? -10.307 -18.961 23.573 1.00 81.62 105 LYS A CA 1
ATOM 854 C C . LYS A 1 105 ? -11.139 -17.708 23.761 1.00 81.62 105 LYS A C 1
ATOM 856 O O . LYS A 1 105 ? -10.581 -16.636 23.984 1.00 81.62 105 LYS A O 1
ATOM 861 N N . VAL A 1 106 ? -12.460 -17.857 23.725 1.00 78.44 106 VAL A N 1
ATOM 862 C CA . VAL A 1 106 ? -13.363 -16.805 24.192 1.00 78.44 106 VAL A CA 1
ATOM 863 C C . VAL A 1 106 ? -13.048 -16.579 25.667 1.00 78.44 106 VAL A C 1
ATOM 865 O O . VAL A 1 106 ? -13.250 -17.466 26.499 1.00 78.44 106 VAL A O 1
ATOM 868 N N . LEU A 1 107 ? -12.469 -15.420 25.972 1.00 80.12 107 LEU A N 1
ATOM 869 C CA . LEU A 1 107 ? -12.230 -15.015 27.348 1.00 80.12 107 LEU A CA 1
ATOM 870 C C . LEU A 1 107 ? -13.585 -14.762 28.025 1.00 80.12 107 LEU A C 1
ATOM 872 O O . LEU A 1 107 ? -14.532 -14.341 27.351 1.00 80.12 107 LEU A O 1
ATOM 876 N N . PRO A 1 108 ? -13.716 -15.032 29.336 1.00 84.31 108 PRO A N 1
ATOM 877 C CA . PRO A 1 108 ? -14.912 -14.630 30.061 1.00 84.31 108 PRO A CA 1
ATOM 878 C C . PRO A 1 108 ? -15.115 -13.117 29.893 1.00 84.31 108 PRO A C 1
ATOM 880 O O . PRO A 1 108 ? -14.126 -12.386 29.817 1.00 84.31 108 PRO A O 1
ATOM 883 N N . PRO A 1 109 ? -16.368 -12.640 29.817 1.00 81.75 109 PRO A N 1
ATOM 884 C CA . PRO A 1 109 ? -16.632 -11.215 29.690 1.00 81.75 109 PRO A CA 1
ATOM 885 C C . PRO A 1 109 ? -15.982 -10.475 30.863 1.00 81.75 109 PRO A C 1
ATOM 887 O O . PRO A 1 109 ? -16.348 -10.680 32.020 1.00 81.75 109 PRO A O 1
ATOM 890 N N . GLU A 1 110 ? -14.985 -9.650 30.555 1.00 83.69 110 GLU A N 1
ATOM 891 C CA . GLU A 1 110 ? -14.380 -8.744 31.521 1.00 83.69 110 GLU A CA 1
ATOM 892 C C . GLU A 1 110 ? -15.272 -7.513 31.702 1.00 83.69 110 GLU A C 1
ATOM 894 O O . GLU A 1 110 ? -16.023 -7.119 30.805 1.00 83.69 110 GLU A O 1
ATOM 899 N N . GLU A 1 111 ? -15.187 -6.889 32.875 1.00 89.69 111 GLU A N 1
ATOM 900 C CA . GLU A 1 111 ? -15.832 -5.603 33.114 1.00 89.69 111 GLU A CA 1
ATOM 901 C C . GLU A 1 111 ? -15.312 -4.570 32.102 1.00 89.69 111 GLU A C 1
ATOM 903 O O . GLU A 1 111 ? -14.101 -4.380 31.954 1.00 89.69 111 GLU A O 1
ATOM 908 N N . LYS A 1 112 ? -16.226 -3.909 31.381 1.00 86.00 112 LYS A N 1
ATOM 909 C CA . LYS A 1 112 ? -15.879 -2.870 30.405 1.00 86.00 112 LYS A CA 1
ATOM 910 C C . LYS A 1 112 ? -15.206 -1.701 31.132 1.00 86.00 112 LYS A C 1
ATOM 912 O O . LYS A 1 112 ? -15.854 -1.010 31.909 1.00 86.00 112 LYS A O 1
ATOM 917 N N . LYS A 1 113 ? -13.925 -1.457 30.840 1.00 88.00 113 LYS A N 1
ATOM 918 C CA . LYS A 1 113 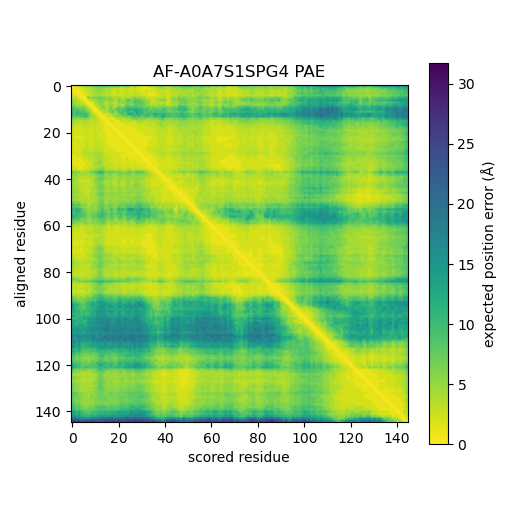? -13.135 -0.374 31.461 1.00 88.00 113 LYS A CA 1
ATOM 919 C C . LYS A 1 113 ? -13.094 0.923 30.655 1.00 88.00 113 LYS A C 1
ATOM 921 O O . LYS A 1 113 ? -12.806 1.970 31.222 1.00 88.00 113 LYS A O 1
ATOM 926 N N . TRP A 1 114 ? -13.333 0.853 29.345 1.00 85.88 114 TRP A N 1
ATOM 927 C CA . TRP A 1 114 ? -13.128 1.978 28.431 1.00 85.88 114 TRP A CA 1
ATOM 928 C C . TRP A 1 114 ? -14.264 2.077 27.416 1.00 85.88 114 TRP A C 1
ATOM 930 O O . TRP A 1 114 ? -14.693 1.064 26.862 1.00 85.88 114 TRP A O 1
ATOM 940 N N . ASP A 1 115 ? -14.721 3.298 27.142 1.00 84.50 115 ASP A N 1
ATOM 941 C CA . ASP A 1 115 ? -15.706 3.581 26.089 1.00 84.50 115 ASP A CA 1
ATOM 942 C C . ASP A 1 115 ? -15.070 3.740 24.708 1.00 84.50 115 ASP A C 1
ATOM 944 O O . ASP A 1 115 ? -15.732 3.535 23.691 1.00 84.50 115 ASP A O 1
ATOM 948 N N . PHE A 1 116 ? -13.774 4.048 24.673 1.00 84.69 116 PHE A N 1
ATOM 949 C CA . PHE A 1 116 ? -13.017 4.272 23.455 1.00 84.69 116 PHE A CA 1
ATOM 950 C C . PHE A 1 116 ? -11.582 3.749 23.597 1.00 84.69 116 PHE A C 1
ATOM 952 O O . PHE A 1 116 ? -10.956 3.889 24.648 1.00 84.69 116 PHE A O 1
ATOM 959 N N . LEU A 1 117 ? -11.056 3.169 22.517 1.00 86.94 117 LEU A N 1
ATOM 960 C CA . LEU A 1 117 ? -9.667 2.739 22.392 1.00 86.94 117 LEU A CA 1
ATOM 961 C C . LEU A 1 117 ? -9.103 3.282 21.078 1.00 86.94 117 LEU A C 1
ATOM 963 O O . LEU A 1 117 ? -9.683 3.069 20.016 1.00 86.94 117 LEU A O 1
ATOM 967 N N . TYR A 1 118 ? -7.940 3.926 21.145 1.00 89.19 118 TYR A N 1
ATOM 968 C CA . TYR A 1 118 ? -7.172 4.321 19.971 1.00 89.19 118 TYR A CA 1
ATOM 969 C C . TYR A 1 118 ? -5.790 3.691 20.031 1.00 89.19 118 TYR A C 1
ATOM 971 O O . TYR A 1 118 ? -5.040 3.893 20.985 1.00 89.19 118 TYR A O 1
ATOM 979 N N . VAL A 1 119 ? -5.464 2.914 19.002 1.00 90.06 119 VAL A N 1
ATOM 980 C CA . VAL A 1 119 ? -4.171 2.246 18.882 1.00 90.06 119 VAL A CA 1
ATOM 981 C C . VAL A 1 119 ? -3.308 3.052 17.929 1.00 90.06 119 VAL A C 1
ATOM 983 O O . VAL A 1 119 ? -3.547 3.083 16.720 1.00 90.06 119 VAL A O 1
ATOM 986 N N . ASN A 1 120 ? -2.287 3.686 18.482 1.00 88.69 120 ASN A N 1
ATOM 987 C CA . ASN A 1 120 ? -1.217 4.325 17.742 1.00 88.69 120 ASN A CA 1
ATOM 988 C C . ASN A 1 120 ? 0.080 3.947 18.445 1.00 88.69 120 ASN A C 1
ATOM 990 O O . ASN A 1 120 ? 0.258 4.240 19.624 1.00 88.69 120 ASN A O 1
ATOM 994 N N . ASN A 1 121 ? 0.962 3.256 17.724 1.00 88.62 121 ASN A N 1
ATOM 995 C CA . ASN A 1 121 ? 2.242 2.768 18.239 1.00 88.62 121 ASN A CA 1
ATOM 996 C C . ASN A 1 121 ? 3.231 3.908 18.586 1.00 88.62 121 ASN A C 1
ATOM 998 O O . ASN A 1 121 ? 4.391 3.635 18.890 1.00 88.62 121 ASN A O 1
ATOM 1002 N N . GLY A 1 122 ? 2.781 5.170 18.550 1.00 88.31 122 GLY A N 1
ATOM 1003 C CA . G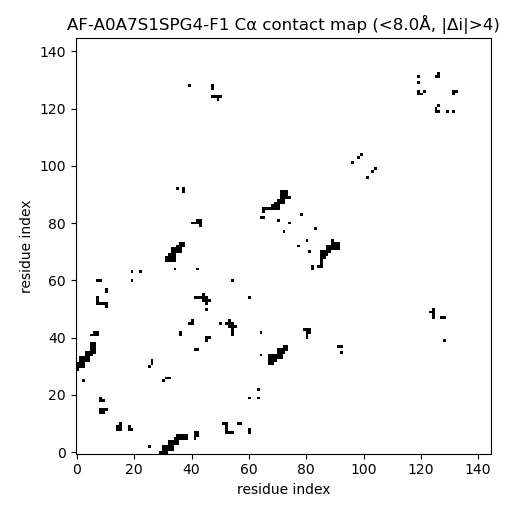LY A 1 122 ? 3.558 6.380 18.790 1.00 88.31 122 GLY A CA 1
ATOM 1004 C C . GLY A 1 122 ? 4.534 6.663 17.653 1.00 88.31 122 GLY A C 1
ATOM 1005 O O . GLY A 1 122 ? 4.665 5.848 16.748 1.00 88.31 122 GLY A O 1
ATOM 1006 N N . ASN A 1 123 ? 5.268 7.776 17.753 1.00 93.69 123 ASN A N 1
ATOM 1007 C CA . ASN A 1 123 ? 6.211 8.323 16.763 1.00 93.69 123 ASN A CA 1
ATOM 1008 C C . ASN A 1 123 ? 5.569 9.081 15.586 1.00 93.69 123 ASN A C 1
ATOM 1010 O O . ASN A 1 123 ? 4.403 8.899 15.255 1.00 93.69 123 ASN A O 1
ATOM 1014 N N . ALA A 1 124 ? 6.372 9.941 14.953 1.00 94.12 124 ALA A N 1
ATOM 1015 C CA . ALA A 1 124 ? 5.908 10.860 13.917 1.00 94.12 124 ALA A CA 1
ATOM 1016 C C . ALA A 1 124 ? 5.330 10.143 12.681 1.00 94.12 124 ALA A C 1
ATOM 1018 O O . ALA A 1 124 ? 4.347 10.602 12.104 1.00 94.12 124 ALA A O 1
ATOM 1019 N N . TRP A 1 125 ? 5.891 8.987 12.318 1.00 92.94 125 TRP A N 1
ATOM 1020 C CA . TRP A 1 125 ? 5.416 8.176 11.199 1.00 92.94 125 TRP A CA 1
ATOM 1021 C C . TRP A 1 125 ? 4.019 7.599 11.474 1.00 92.94 125 TRP A C 1
ATOM 1023 O O . TRP A 1 125 ? 3.113 7.753 10.655 1.00 92.94 125 TRP A O 1
ATOM 1033 N N . ASN A 1 126 ? 3.799 6.994 12.650 1.00 93.31 126 ASN A N 1
ATOM 1034 C CA . ASN A 1 126 ? 2.475 6.469 13.007 1.00 93.31 126 ASN A CA 1
ATOM 1035 C C . ASN A 1 126 ? 1.464 7.593 13.233 1.00 93.31 126 ASN A C 1
ATOM 1037 O O . ASN A 1 126 ? 0.305 7.448 12.848 1.00 93.31 126 ASN A O 1
ATOM 1041 N N . ASP A 1 127 ? 1.895 8.703 13.836 1.00 94.75 127 ASP A N 1
ATOM 1042 C CA . ASP A 1 127 ? 1.044 9.862 14.086 1.00 94.75 127 ASP A CA 1
ATOM 1043 C C . ASP A 1 127 ? 0.491 10.445 12.783 1.00 94.75 127 ASP A C 1
ATOM 1045 O O . ASP A 1 127 ? -0.691 10.793 12.724 1.00 94.75 127 ASP A O 1
ATOM 1049 N N . TYR A 1 128 ? 1.316 10.500 11.733 1.00 94.25 128 TYR A N 1
ATOM 1050 C CA . TYR A 1 128 ? 0.890 10.909 10.399 1.00 94.25 128 TYR A CA 1
ATOM 1051 C C . TYR A 1 128 ? -0.118 9.911 9.810 1.00 94.25 128 TYR A C 1
ATOM 1053 O O . TYR A 1 128 ? -1.259 10.275 9.522 1.00 94.25 128 TYR A O 1
ATOM 1061 N N . ASN A 1 129 ? 0.259 8.632 9.718 1.00 91.00 129 ASN A N 1
ATOM 1062 C CA . ASN A 1 129 ? -0.548 7.599 9.057 1.00 91.00 129 ASN A CA 1
ATOM 1063 C C . ASN A 1 129 ? -1.887 7.316 9.745 1.00 91.00 129 ASN A C 1
ATOM 1065 O O . ASN A 1 129 ? -2.876 6.992 9.091 1.00 91.00 129 ASN A O 1
ATOM 1069 N N . ARG A 1 130 ? -1.943 7.445 11.074 1.00 91.56 130 ARG A N 1
ATOM 1070 C CA . ARG A 1 130 ? -3.161 7.222 11.871 1.00 91.56 130 ARG A CA 1
ATOM 1071 C C . ARG A 1 130 ? -3.905 8.515 12.185 1.00 91.56 130 ARG A C 1
ATOM 1073 O O . ARG A 1 130 ? -4.831 8.497 13.000 1.00 91.56 130 ARG A O 1
ATOM 1080 N N . ASN A 1 131 ? -3.489 9.621 11.566 1.00 92.56 131 ASN A N 1
ATOM 1081 C CA . ASN A 1 131 ? -4.071 10.947 11.709 1.00 92.56 131 ASN A CA 1
ATOM 1082 C C . ASN A 1 131 ? -4.272 11.355 13.182 1.00 92.56 131 ASN A C 1
ATOM 1084 O O . ASN A 1 131 ? -5.363 11.744 13.611 1.00 92.56 131 ASN A O 1
ATOM 1088 N N . TRP A 1 132 ? -3.209 11.224 13.981 1.00 94.56 132 TRP A N 1
ATOM 1089 C CA . TRP A 1 132 ? -3.246 11.419 15.433 1.00 94.56 132 TRP A CA 1
ATOM 1090 C C . TRP A 1 132 ? -3.741 12.805 15.838 1.00 94.56 132 TRP A C 1
ATOM 1092 O O . TRP A 1 132 ? -4.444 12.956 16.836 1.00 94.56 132 TRP A O 1
ATOM 1102 N N . THR A 1 133 ? -3.414 13.827 15.049 1.00 92.94 133 THR A N 1
ATOM 1103 C CA . THR A 1 133 ? -3.895 15.193 15.274 1.00 92.94 133 THR A CA 1
ATOM 1104 C C . THR A 1 133 ? -5.419 15.254 15.277 1.00 92.94 133 THR A C 1
ATOM 1106 O O . THR A 1 133 ? -5.991 15.780 16.228 1.00 92.94 133 THR A O 1
ATOM 1109 N N . VAL A 1 134 ? -6.080 14.665 14.276 1.00 94.12 134 VAL A N 1
ATOM 1110 C CA . VAL A 1 134 ? -7.549 14.619 14.220 1.00 94.12 134 VAL A CA 1
ATOM 1111 C C . VAL A 1 134 ? -8.106 13.723 15.321 1.00 94.12 134 VAL A C 1
ATOM 1113 O O . VAL A 1 134 ? -9.048 14.116 16.005 1.00 94.12 134 VAL A O 1
ATOM 1116 N N . ALA A 1 135 ? -7.497 12.556 15.551 1.00 93.69 135 ALA A N 1
ATOM 1117 C CA . ALA A 1 135 ? -7.943 11.637 16.593 1.00 93.69 135 ALA A CA 1
ATOM 1118 C C . ALA A 1 135 ? -7.956 12.294 17.985 1.00 93.69 135 ALA A C 1
ATOM 1120 O O . ALA A 1 135 ? -8.937 12.146 18.708 1.00 93.69 135 ALA A O 1
ATOM 1121 N N . LYS A 1 136 ? -6.932 13.083 18.344 1.00 91.62 136 LYS A N 1
ATOM 1122 C CA . LYS A 1 136 ? -6.901 13.840 19.610 1.00 91.62 136 LYS A CA 1
ATOM 1123 C C . LYS A 1 136 ? -8.078 14.796 19.759 1.00 91.62 136 LYS A C 1
ATOM 1125 O O . LYS A 1 136 ? -8.668 14.852 20.833 1.00 91.62 136 LYS A O 1
ATOM 1130 N N . GLU A 1 137 ? -8.410 15.546 18.713 1.00 93.56 137 GLU A N 1
ATOM 1131 C CA . GLU A 1 137 ? -9.526 16.496 18.761 1.00 93.56 137 GLU A CA 1
ATOM 1132 C C . GLU A 1 137 ? -10.873 15.772 18.856 1.00 93.56 137 GLU A C 1
ATOM 1134 O O . GLU A 1 137 ? -11.734 16.167 19.640 1.00 93.56 137 GLU A O 1
ATOM 1139 N N . CYS A 1 138 ? -11.039 14.657 18.141 1.00 92.38 138 CYS A N 1
ATOM 1140 C CA . CYS A 1 138 ? -12.219 13.807 18.290 1.00 92.38 138 CYS A CA 1
ATOM 1141 C C . CYS A 1 138 ? -12.346 13.253 19.716 1.00 92.38 138 CYS A C 1
ATOM 1143 O O . CYS A 1 138 ? -13.434 13.295 20.280 1.00 92.38 138 CYS A O 1
ATOM 1145 N N . ILE A 1 139 ? -11.251 12.772 20.315 1.00 90.62 139 ILE A N 1
ATOM 1146 C CA . ILE A 1 139 ? -11.249 12.221 21.679 1.00 90.62 139 ILE A CA 1
ATOM 1147 C C . ILE A 1 139 ? -11.646 13.279 22.704 1.00 90.62 139 ILE A C 1
ATOM 1149 O O . ILE A 1 139 ? -12.496 12.997 23.539 1.00 90.62 139 ILE A O 1
ATOM 1153 N N . LYS A 1 140 ? -11.093 14.494 22.619 1.00 89.00 140 LYS A N 1
ATOM 1154 C CA . LYS A 1 140 ? -11.478 15.598 23.513 1.00 89.00 140 LYS A CA 1
ATOM 1155 C C . LYS A 1 140 ? -12.980 15.873 23.449 1.00 89.00 140 LYS A C 1
ATOM 1157 O O . LYS A 1 140 ? -13.641 15.836 24.476 1.00 89.00 140 LYS A O 1
ATOM 1162 N N . ASN A 1 141 ? -13.524 16.028 22.239 1.00 87.81 141 ASN A N 1
ATOM 1163 C CA . ASN A 1 141 ? -14.958 16.260 22.052 1.00 87.81 141 ASN A CA 1
ATOM 1164 C C . ASN A 1 141 ? -15.821 15.123 22.619 1.00 87.81 141 ASN A C 1
ATOM 1166 O O . ASN A 1 141 ? -16.904 15.385 23.120 1.00 87.81 141 ASN A O 1
ATOM 1170 N N . MET A 1 142 ? -15.357 13.871 22.546 1.00 86.56 142 MET A N 1
ATOM 1171 C CA . MET A 1 142 ? -16.066 12.728 23.133 1.00 86.56 142 MET A CA 1
ATOM 1172 C C . MET A 1 142 ? -15.975 12.678 24.664 1.00 86.56 142 MET A C 1
ATOM 1174 O O . MET A 1 142 ? -16.842 12.079 25.285 1.00 86.56 142 MET A O 1
ATOM 1178 N N . MET A 1 143 ? -14.932 13.259 25.267 1.00 82.12 143 MET A N 1
ATOM 1179 C CA . MET A 1 143 ? -14.754 13.317 26.724 1.00 82.12 143 MET A CA 1
ATOM 1180 C C . MET A 1 143 ? -15.488 14.496 27.375 1.00 82.12 143 MET A C 1
ATOM 1182 O O . MET A 1 143 ? -15.778 14.434 28.566 1.00 82.12 143 MET A O 1
ATOM 1186 N N . ASP A 1 144 ? -15.762 15.556 26.612 1.00 75.06 144 ASP A N 1
ATOM 1187 C CA . ASP A 1 144 ? -16.518 16.730 27.065 1.00 75.06 144 ASP A CA 1
ATOM 1188 C C . ASP A 1 144 ? -18.053 16.539 26.964 1.00 75.06 144 ASP A C 1
ATOM 1190 O O . ASP A 1 144 ? -18.809 17.432 27.360 1.00 75.06 144 ASP A O 1
ATOM 1194 N N . MET A 1 145 ? -18.516 15.401 26.424 1.00 57.88 145 MET A N 1
ATOM 1195 C CA . MET A 1 145 ? -19.927 14.975 26.352 1.00 57.88 145 MET A CA 1
ATOM 1196 C C . MET A 1 145 ? -20.345 14.152 27.572 1.00 57.88 145 MET A C 1
ATOM 1198 O O . MET A 1 145 ? -21.524 14.294 27.972 1.00 57.88 145 MET A O 1
#

Foldseek 3Di:
DEAEDEAAFDPPVVRRVVVVVVLVVVVVVVHQYEYEPPDQLPPAADPQPPDPRGNVSPVVCQVSQVSHQEYEDQDPDVVVRGDPPHHYDDDDPDPPDDCVNVVNDDDDDDDDDDPDDDDFPDDSRSCVRSVVVVVVVVVVVVVVD

Secondary structure (DSSP, 8-state):
-EEEE-SPPPSSHHHHHHHHHHHHHHHHTTPEEEEE--STTTTS----TT-S--GGG-GGGHHHHHT-SEEEE--SSHHHHS-TTS-EEE--------TTTTT-----------S-------SHHHHHHTTHHHHHHHHHHHH--

Mean predicted aligned error: 6.53 Å